Protein AF-A0A955EZ80-F1 (afdb_monomer)

Secondary structure (DSSP, 8-state):
-HHHHTTS------HHHHHH--SHHHHHHHHHHHHTTTTT-SS--S---SEEEE-TTS-EEEEE----HHHHHHHHHHHHHHHHHS-HHHHH-S--GGGGG---GGGG--TT------

Structure (mmCIF, N/CA/C/O backbone):
data_AF-A0A955EZ80-F1
#
_entry.id   AF-A0A955EZ80-F1
#
loop_
_atom_site.group_PDB
_atom_site.id
_atom_site.type_symbol
_atom_site.label_atom_id
_atom_site.label_alt_id
_atom_site.label_comp_id
_atom_site.label_asym_id
_atom_site.label_entity_id
_atom_site.label_seq_id
_atom_site.pdbx_PDB_ins_code
_atom_site.Cartn_x
_atom_site.Cartn_y
_atom_site.Cartn_z
_atom_site.occupancy
_atom_site.B_iso_or_equiv
_atom_site.auth_seq_id
_atom_site.auth_comp_id
_atom_site.auth_asym_id
_atom_site.auth_atom_id
_atom_site.pdbx_PDB_model_num
ATOM 1 N N . MET A 1 1 ? -0.045 -11.783 14.345 1.00 73.38 1 MET A N 1
ATOM 2 C CA . MET A 1 1 ? 0.467 -11.471 12.989 1.00 73.38 1 MET A CA 1
ATOM 3 C C . MET A 1 1 ? -0.109 -12.391 11.908 1.00 73.38 1 MET A C 1
ATOM 5 O O . MET A 1 1 ? -0.627 -11.860 10.941 1.00 73.38 1 MET A O 1
ATOM 9 N N . GLN A 1 2 ? -0.084 -13.726 12.056 1.00 80.62 2 GLN A N 1
ATOM 10 C CA . GLN A 1 2 ? -0.638 -14.647 11.039 1.00 80.62 2 GLN A CA 1
ATOM 11 C C . GLN A 1 2 ? -2.134 -14.433 10.758 1.00 80.62 2 GLN A C 1
ATOM 13 O O . GLN A 1 2 ? -2.519 -14.373 9.599 1.00 80.62 2 GLN A O 1
ATOM 18 N N . GLU A 1 3 ? -2.961 -14.253 11.793 1.00 89.50 3 GLU A N 1
ATOM 19 C CA . GLU A 1 3 ? -4.387 -13.931 11.608 1.00 89.50 3 GLU A CA 1
ATOM 20 C C . GLU A 1 3 ? -4.590 -12.580 10.913 1.00 89.50 3 GLU A C 1
ATOM 22 O O . GLU A 1 3 ? -5.348 -12.483 9.957 1.00 89.50 3 GLU A O 1
ATOM 27 N N . LEU A 1 4 ? -3.839 -11.556 11.327 1.00 90.12 4 LEU A N 1
ATOM 28 C CA . LEU A 1 4 ? -3.909 -10.221 10.734 1.00 90.12 4 LEU A CA 1
ATOM 29 C C . LEU A 1 4 ? -3.543 -10.234 9.243 1.00 90.12 4 LEU A C 1
ATOM 31 O O . LEU A 1 4 ? -4.203 -9.581 8.444 1.00 90.12 4 LEU A O 1
ATOM 35 N N . ALA A 1 5 ? -2.535 -11.021 8.860 1.00 87.88 5 ALA A N 1
ATOM 36 C CA . ALA A 1 5 ? -2.092 -11.147 7.475 1.00 87.88 5 ALA A CA 1
ATOM 37 C C . ALA A 1 5 ? -3.173 -11.712 6.536 1.00 87.88 5 ALA A C 1
ATOM 39 O O . ALA A 1 5 ? -3.146 -11.398 5.352 1.00 87.88 5 ALA A O 1
ATOM 40 N N . LYS A 1 6 ? -4.154 -12.477 7.042 1.00 93.56 6 LYS A N 1
ATOM 41 C CA . LYS A 1 6 ? -5.257 -13.027 6.227 1.00 93.56 6 LYS A CA 1
ATOM 42 C C . LYS A 1 6 ? -6.172 -11.951 5.635 1.00 93.56 6 LYS A C 1
ATOM 44 O O . LYS A 1 6 ? -6.902 -12.233 4.692 1.00 93.56 6 LYS A O 1
ATOM 49 N N . HIS A 1 7 ? -6.141 -10.735 6.180 1.00 95.00 7 HIS A N 1
ATOM 50 C CA . HIS A 1 7 ? -6.911 -9.598 5.673 1.00 95.00 7 HIS A CA 1
ATOM 51 C C . HIS A 1 7 ? -6.199 -8.827 4.555 1.00 95.00 7 HIS A C 1
ATOM 53 O O . HIS A 1 7 ? -6.770 -7.889 4.005 1.00 95.00 7 HIS A O 1
ATOM 59 N N . PHE A 1 8 ? -4.961 -9.199 4.224 1.00 94.69 8 PHE A N 1
ATOM 60 C CA . PHE A 1 8 ? -4.145 -8.505 3.239 1.00 94.69 8 PHE A CA 1
ATOM 61 C C . PHE A 1 8 ? -3.757 -9.446 2.105 1.00 94.69 8 PHE A C 1
ATOM 63 O O . PHE A 1 8 ? -3.497 -10.629 2.312 1.00 94.69 8 PHE A O 1
ATOM 70 N N . VAL A 1 9 ? -3.659 -8.887 0.902 1.00 93.12 9 VAL A N 1
ATOM 71 C CA . VAL A 1 9 ? -3.003 -9.550 -0.224 1.00 93.12 9 VAL A CA 1
ATOM 72 C C . VAL A 1 9 ? -1.541 -9.103 -0.206 1.00 93.12 9 VAL A C 1
ATOM 74 O O . VAL A 1 9 ? -1.280 -7.923 -0.458 1.00 93.12 9 VAL A O 1
ATOM 77 N N . PRO A 1 10 ? -0.579 -9.977 0.139 1.00 90.00 10 PRO A N 1
ATOM 78 C CA . PRO A 1 10 ? 0.824 -9.607 0.084 1.00 90.00 10 PRO A CA 1
ATOM 79 C C . PRO A 1 10 ? 1.237 -9.414 -1.375 1.00 90.0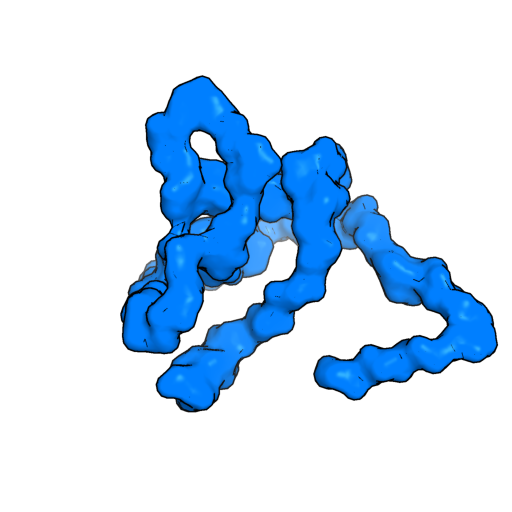0 10 PRO A C 1
ATOM 81 O O . PRO A 1 10 ? 0.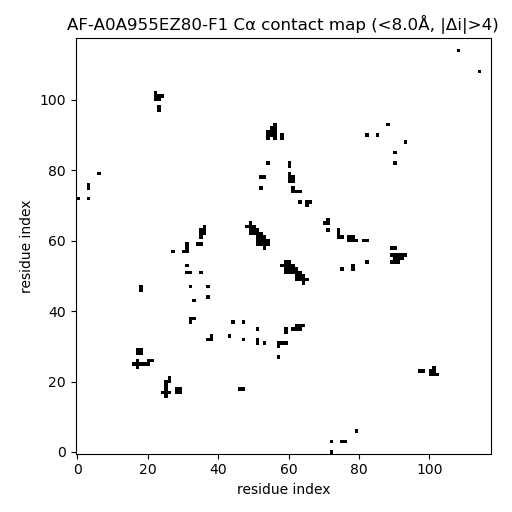990 -10.268 -2.222 1.00 90.00 10 PRO A O 1
ATOM 84 N N . VAL A 1 11 ? 1.886 -8.288 -1.656 1.00 84.94 11 VAL A N 1
ATOM 85 C CA . VAL A 1 11 ? 2.430 -7.976 -2.978 1.00 84.94 11 VAL A CA 1
ATOM 86 C C . VAL A 1 11 ? 3.907 -7.656 -2.814 1.00 84.94 11 VAL A C 1
ATOM 88 O O . VAL A 1 11 ? 4.281 -6.802 -2.008 1.00 84.94 11 VAL A O 1
ATOM 91 N N . ALA A 1 12 ? 4.740 -8.351 -3.578 1.00 80.88 12 ALA A N 1
ATOM 92 C CA . ALA A 1 12 ? 6.142 -8.020 -3.761 1.00 80.88 12 ALA A CA 1
ATOM 93 C C . ALA A 1 12 ? 6.351 -7.716 -5.244 1.00 80.88 12 ALA A C 1
ATOM 95 O O . ALA A 1 12 ? 5.917 -8.488 -6.095 1.00 80.88 12 ALA A O 1
ATOM 96 N N . ASP A 1 13 ? 6.990 -6.591 -5.541 1.00 78.00 13 ASP A N 1
ATOM 97 C CA . ASP A 1 13 ? 7.250 -6.156 -6.910 1.00 78.00 13 ASP A CA 1
ATOM 98 C C . ASP A 1 13 ? 8.644 -5.520 -6.999 1.00 78.00 13 ASP A C 1
ATOM 100 O O . ASP A 1 13 ? 9.275 -5.178 -5.991 1.00 78.00 13 ASP A O 1
ATOM 104 N N . GLU A 1 14 ? 9.137 -5.386 -8.221 1.00 78.12 14 GLU A N 1
ATOM 105 C CA . GLU A 1 14 ? 10.426 -4.810 -8.558 1.00 78.12 14 GLU A CA 1
ATOM 106 C C . GLU A 1 14 ? 10.392 -3.289 -8.316 1.00 78.12 14 GLU A C 1
ATOM 108 O O . GLU A 1 14 ? 9.753 -2.505 -9.023 1.00 78.12 14 GLU A O 1
ATOM 113 N N . VAL A 1 15 ? 11.069 -2.858 -7.252 1.00 78.00 15 VAL A N 1
ATOM 114 C CA . VAL A 1 15 ? 10.948 -1.488 -6.743 1.00 78.00 15 VAL A CA 1
ATOM 115 C C . VAL A 1 15 ? 11.707 -0.477 -7.622 1.00 78.00 15 VAL A C 1
ATOM 117 O O . VAL A 1 15 ? 11.407 0.714 -7.564 1.00 78.00 15 VAL A O 1
ATOM 120 N N . HIS A 1 16 ? 12.693 -0.874 -8.435 1.00 82.75 16 HIS A N 1
ATOM 121 C CA . HIS A 1 16 ? 13.461 0.058 -9.274 1.00 82.75 16 HIS A CA 1
ATOM 122 C C . HIS A 1 16 ? 12.586 0.709 -10.354 1.00 82.75 16 HIS A C 1
ATOM 124 O O . HIS A 1 16 ? 12.549 1.944 -10.450 1.00 82.75 16 HIS A O 1
ATOM 130 N N . ARG A 1 17 ? 11.827 -0.089 -11.118 1.00 87.06 17 ARG A N 1
ATOM 131 C CA . ARG A 1 17 ? 10.893 0.419 -12.131 1.00 87.06 17 ARG A CA 1
ATOM 132 C C . ARG A 1 17 ? 9.780 1.219 -11.475 1.00 87.06 17 ARG A C 1
ATOM 134 O O . ARG A 1 17 ? 9.505 2.333 -11.913 1.00 87.06 1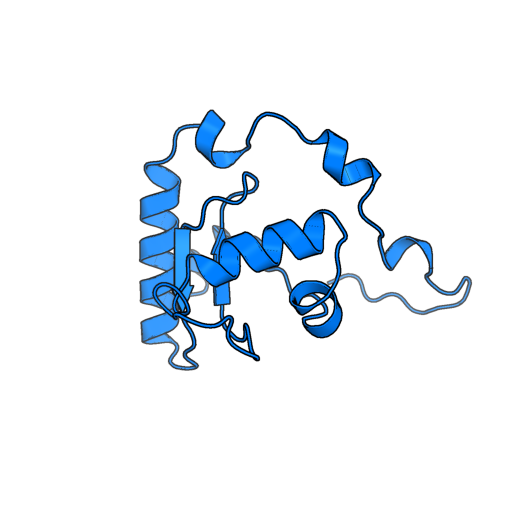7 ARG A O 1
ATOM 141 N N . LEU A 1 18 ? 9.167 0.718 -10.402 1.00 88.25 18 LEU A N 1
ATOM 142 C CA . LEU A 1 18 ? 8.062 1.425 -9.744 1.00 88.25 18 LEU A CA 1
ATOM 143 C C . LEU A 1 18 ? 8.476 2.812 -9.220 1.00 88.25 18 LEU A C 1
ATOM 145 O O . LEU A 1 18 ? 7.705 3.766 -9.313 1.00 88.25 18 LEU A O 1
ATOM 149 N N . GLN A 1 19 ? 9.718 2.970 -8.753 1.00 86.75 19 GLN A N 1
ATOM 150 C CA . GLN A 1 19 ? 10.233 4.248 -8.244 1.00 86.75 19 GLN A CA 1
ATOM 151 C C . GLN A 1 19 ? 10.524 5.310 -9.313 1.00 86.75 19 GLN A C 1
ATOM 153 O O . GLN A 1 19 ? 10.611 6.487 -8.953 1.00 86.75 19 GLN A O 1
ATOM 158 N N . THR A 1 20 ? 10.728 4.923 -10.577 1.00 85.88 20 THR A N 1
ATOM 159 C CA . THR A 1 20 ? 11.264 5.824 -11.624 1.00 85.88 20 THR A CA 1
ATOM 160 C C . THR A 1 20 ? 10.479 5.823 -12.937 1.00 85.88 20 THR A C 1
ATOM 162 O O . THR A 1 20 ? 10.561 6.784 -13.704 1.00 85.88 20 THR A O 1
ATOM 165 N N . GLY A 1 21 ? 9.711 4.769 -13.205 1.00 88.19 21 GLY A N 1
ATOM 166 C CA . GLY A 1 21 ? 8.924 4.601 -14.418 1.00 88.19 21 GLY A CA 1
ATOM 167 C C . GLY A 1 21 ? 7.738 5.561 -14.506 1.00 88.19 21 GLY A C 1
ATOM 168 O O . GLY A 1 21 ? 7.367 6.237 -13.542 1.00 88.19 21 GLY A O 1
ATOM 169 N N . LYS A 1 22 ? 7.143 5.625 -15.701 1.00 88.94 22 LYS A N 1
ATOM 170 C CA . LYS A 1 22 ? 6.031 6.535 -16.033 1.00 88.94 22 LYS A CA 1
ATOM 171 C C . LYS A 1 22 ? 4.719 5.818 -16.338 1.00 88.94 22 LYS A C 1
ATOM 173 O O . LYS A 1 22 ? 3.729 6.510 -16.599 1.00 88.94 22 LYS A O 1
ATOM 178 N N . ASP A 1 23 ? 4.729 4.490 -16.304 1.00 87.81 23 ASP A N 1
ATOM 179 C CA . ASP A 1 23 ? 3.564 3.636 -16.516 1.00 87.81 23 ASP A CA 1
ATOM 180 C C . ASP A 1 23 ? 2.525 3.858 -15.407 1.00 87.81 23 ASP A C 1
ATOM 182 O O . ASP A 1 23 ? 2.826 4.430 -14.352 1.00 87.81 23 ASP A O 1
ATOM 186 N N . ALA A 1 24 ? 1.279 3.450 -15.652 1.00 87.19 24 ALA A N 1
ATOM 187 C CA . ALA A 1 24 ? 0.168 3.723 -14.740 1.00 87.19 24 ALA A CA 1
ATOM 188 C C . ALA A 1 24 ? 0.410 3.171 -13.322 1.00 87.19 24 ALA A C 1
ATOM 190 O O . ALA A 1 24 ? 0.137 3.851 -12.332 1.00 87.19 24 ALA A O 1
ATOM 191 N N . ASP A 1 25 ? 0.993 1.979 -13.219 1.00 86.94 25 ASP A N 1
ATOM 192 C CA . ASP A 1 25 ? 1.334 1.330 -11.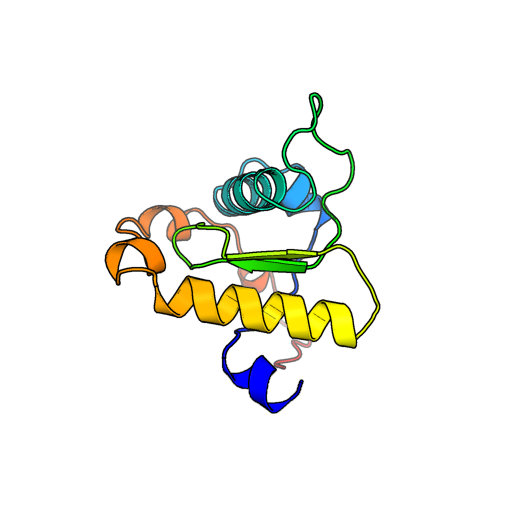955 1.00 86.94 25 ASP A CA 1
ATOM 193 C C . ASP A 1 25 ? 2.519 1.993 -11.234 1.00 86.94 25 ASP A C 1
ATOM 195 O O . ASP A 1 25 ? 2.463 2.188 -10.018 1.00 86.94 25 ASP A O 1
ATOM 199 N N . CYS A 1 26 ? 3.541 2.452 -11.965 1.00 89.00 26 CYS A N 1
ATOM 200 C CA . CYS A 1 26 ? 4.612 3.282 -11.407 1.00 89.00 26 CYS A CA 1
ATOM 201 C C . CYS A 1 26 ? 4.051 4.565 -10.780 1.00 89.00 26 CYS A C 1
ATOM 203 O O . CYS A 1 26 ? 4.402 4.911 -9.652 1.00 89.00 26 CYS A O 1
ATOM 205 N N . ARG A 1 27 ? 3.151 5.265 -11.487 1.00 88.62 27 ARG A N 1
ATOM 206 C CA . ARG A 1 27 ? 2.529 6.503 -10.983 1.00 88.62 27 ARG A CA 1
ATOM 207 C C . ARG A 1 27 ? 1.676 6.246 -9.746 1.00 88.62 27 ARG A C 1
ATOM 209 O O . ARG A 1 27 ? 1.729 7.033 -8.803 1.00 88.62 27 ARG A O 1
ATOM 216 N N . LEU A 1 28 ? 0.920 5.148 -9.736 1.00 88.00 28 LEU A N 1
ATOM 217 C CA . LEU A 1 28 ? 0.133 4.728 -8.581 1.00 88.00 28 LEU A CA 1
ATOM 218 C C . LEU A 1 28 ? 1.030 4.468 -7.363 1.00 88.00 28 LEU A C 1
ATOM 220 O O . LEU A 1 28 ? 0.797 5.037 -6.297 1.00 88.00 28 LEU A O 1
ATOM 224 N N . PHE A 1 29 ? 2.090 3.673 -7.530 1.00 89.31 29 PHE A N 1
ATOM 225 C CA . PHE A 1 29 ? 3.052 3.398 -6.462 1.00 89.31 29 PHE A CA 1
ATOM 226 C C . PHE A 1 29 ? 3.713 4.680 -5.938 1.00 89.31 29 PHE A C 1
ATOM 228 O O . PHE A 1 29 ? 3.762 4.903 -4.727 1.00 89.31 29 PHE A O 1
ATOM 235 N N . GLN A 1 30 ? 4.181 5.558 -6.831 1.00 88.56 30 GLN A N 1
ATOM 236 C CA . GLN A 1 30 ? 4.805 6.829 -6.453 1.00 88.56 30 GLN A CA 1
ATOM 237 C C . GLN A 1 30 ? 3.832 7.697 -5.646 1.00 88.56 30 GLN A C 1
ATOM 239 O O . GLN A 1 30 ? 4.182 8.126 -4.546 1.00 88.56 30 GLN A O 1
ATOM 244 N N . LYS A 1 31 ? 2.583 7.839 -6.109 1.00 88.06 31 LYS A N 1
ATOM 245 C CA . LYS A 1 31 ? 1.512 8.542 -5.389 1.00 88.06 31 LYS A CA 1
ATOM 246 C C . LYS A 1 31 ? 1.284 7.972 -3.984 1.00 88.06 31 LYS A C 1
ATOM 248 O O . LYS A 1 31 ? 1.145 8.745 -3.037 1.00 88.06 31 LYS A O 1
ATOM 253 N N . ILE A 1 32 ? 1.220 6.647 -3.829 1.00 91.06 32 ILE A N 1
ATOM 254 C CA . ILE A 1 32 ? 1.038 5.991 -2.519 1.00 91.06 32 ILE A CA 1
ATOM 255 C C . ILE A 1 32 ? 2.242 6.275 -1.613 1.00 91.06 32 ILE A C 1
ATOM 257 O O . ILE A 1 32 ? 2.083 6.664 -0.456 1.00 91.06 32 ILE A O 1
ATOM 261 N N . SER A 1 33 ? 3.455 6.121 -2.144 1.00 88.94 33 SER A N 1
ATOM 262 C CA . SER A 1 33 ? 4.690 6.295 -1.376 1.00 88.94 33 SER A CA 1
ATOM 263 C C . SER A 1 33 ? 4.877 7.724 -0.854 1.00 88.94 33 SER A C 1
ATOM 265 O O . SER A 1 33 ? 5.347 7.914 0.268 1.00 88.94 33 SER A O 1
ATOM 267 N N . GLU A 1 34 ? 4.455 8.721 -1.635 1.00 87.62 34 GLU A N 1
ATOM 268 C CA . GLU A 1 34 ? 4.558 10.147 -1.313 1.00 87.62 34 GLU A CA 1
ATOM 269 C C . GLU A 1 34 ? 3.532 10.595 -0.265 1.00 87.62 34 GLU A C 1
ATOM 271 O O . GLU A 1 34 ? 3.762 11.582 0.429 1.00 87.62 34 GLU A O 1
ATOM 276 N N . GLN A 1 35 ? 2.445 9.839 -0.087 1.00 87.25 35 GLN A N 1
ATOM 277 C CA . GLN A 1 35 ? 1.495 10.010 1.019 1.00 87.25 35 GLN A CA 1
ATOM 278 C C . GLN A 1 35 ? 1.950 9.312 2.310 1.00 87.25 35 GLN A C 1
ATOM 280 O O . GLN A 1 35 ? 1.394 9.564 3.376 1.00 87.25 35 GLN A O 1
ATOM 285 N N . GLY A 1 36 ? 2.917 8.395 2.215 1.00 86.62 36 GLY A N 1
ATOM 286 C CA . GLY A 1 36 ? 3.317 7.521 3.314 1.00 86.62 36 GLY A CA 1
ATOM 287 C C . GLY A 1 36 ? 4.246 8.167 4.331 1.00 86.62 36 GLY A C 1
ATOM 288 O O . GLY A 1 36 ? 4.296 9.376 4.508 1.00 86.62 36 GLY A O 1
ATOM 289 N N . HIS A 1 37 ? 5.070 7.348 4.975 1.00 88.50 37 HIS A N 1
ATOM 290 C CA . HIS A 1 37 ? 6.121 7.786 5.903 1.00 88.50 37 HIS A CA 1
ATOM 291 C C . HIS A 1 37 ? 7.214 8.664 5.251 1.00 88.50 37 HIS A C 1
ATOM 293 O O . HIS A 1 37 ? 8.136 9.116 5.928 1.00 88.50 37 HIS A O 1
ATOM 299 N N . TYR A 1 38 ? 7.120 8.912 3.940 1.00 82.50 38 TYR A N 1
ATOM 300 C CA . TYR A 1 38 ? 7.919 9.892 3.205 1.00 82.50 38 TYR A CA 1
ATOM 301 C C . TYR A 1 38 ? 7.194 11.228 2.960 1.00 82.50 38 TYR A C 1
ATOM 303 O O . TYR A 1 38 ? 7.808 12.138 2.397 1.00 82.50 38 TYR A O 1
ATOM 311 N N . ALA A 1 39 ? 5.934 11.367 3.382 1.00 81.31 39 ALA A N 1
ATOM 312 C CA . ALA A 1 39 ? 5.150 12.587 3.235 1.00 81.31 39 ALA A CA 1
ATOM 313 C C . ALA A 1 39 ? 5.808 13.789 3.930 1.00 81.31 39 ALA A C 1
ATOM 315 O O . ALA A 1 39 ? 6.559 13.652 4.897 1.00 81.31 39 ALA A O 1
ATOM 316 N N . GLY A 1 40 ? 5.528 14.990 3.417 1.00 70.81 40 GLY A N 1
ATOM 317 C CA . GLY A 1 40 ? 6.038 16.249 3.975 1.00 70.81 40 GLY A CA 1
ATOM 318 C C . GLY A 1 40 ? 7.487 16.589 3.601 1.00 70.81 40 GLY A C 1
ATOM 319 O O . GLY A 1 40 ? 8.009 17.609 4.048 1.00 70.81 40 GLY A O 1
ATOM 320 N N . ARG A 1 41 ? 8.152 15.781 2.766 1.00 71.56 41 ARG A N 1
ATOM 321 C CA . ARG A 1 41 ? 9.491 16.101 2.250 1.00 71.56 41 ARG A CA 1
ATOM 322 C C . ARG A 1 41 ? 9.406 17.099 1.094 1.00 71.56 41 ARG A C 1
ATOM 324 O O . ARG A 1 41 ? 8.649 16.909 0.151 1.00 71.56 41 ARG A O 1
ATOM 331 N N . THR A 1 42 ? 10.242 18.136 1.132 1.00 65.75 42 THR A N 1
ATOM 332 C CA . THR A 1 42 ? 10.336 19.175 0.083 1.00 65.75 42 THR A CA 1
ATOM 333 C C . THR A 1 42 ? 10.996 18.689 -1.208 1.00 65.75 42 THR A C 1
ATOM 335 O O . THR A 1 42 ? 10.917 19.362 -2.234 1.00 65.75 42 THR A O 1
ATOM 338 N N . ARG A 1 43 ? 11.659 17.528 -1.174 1.00 62.75 43 ARG A N 1
ATOM 339 C CA . ARG A 1 43 ? 12.217 16.842 -2.343 1.00 62.75 43 ARG A CA 1
ATOM 340 C C . ARG A 1 43 ? 11.832 15.362 -2.291 1.00 62.75 43 ARG A C 1
ATOM 342 O O . ARG A 1 43 ? 11.894 14.786 -1.199 1.00 62.75 43 ARG A O 1
ATOM 349 N N . PRO A 1 44 ? 11.482 14.734 -3.429 1.00 63.53 44 PRO A N 1
ATOM 350 C CA . PRO A 1 44 ? 11.222 13.301 -3.480 1.00 63.53 44 PRO A CA 1
ATOM 351 C C . PRO A 1 44 ? 12.418 12.526 -2.923 1.00 63.53 44 PRO A C 1
ATOM 353 O O . PRO A 1 44 ? 13.569 12.811 -3.261 1.00 63.53 44 PRO A O 1
ATOM 356 N N . SER A 1 45 ? 12.151 11.564 -2.042 1.00 63.69 45 SER A N 1
ATOM 357 C CA . SER A 1 45 ? 13.187 10.669 -1.527 1.00 63.69 45 SER A CA 1
ATOM 358 C C . SER A 1 45 ? 13.772 9.849 -2.680 1.00 63.69 45 SER A C 1
ATOM 360 O O . SER A 1 45 ? 13.024 9.331 -3.507 1.00 63.69 45 SER A O 1
ATOM 362 N N . SER A 1 46 ? 15.098 9.683 -2.715 1.00 68.12 46 SER A N 1
ATOM 363 C CA . SER A 1 46 ? 15.765 8.771 -3.660 1.00 68.12 46 SER A CA 1
ATOM 364 C C . SER A 1 46 ? 15.446 7.2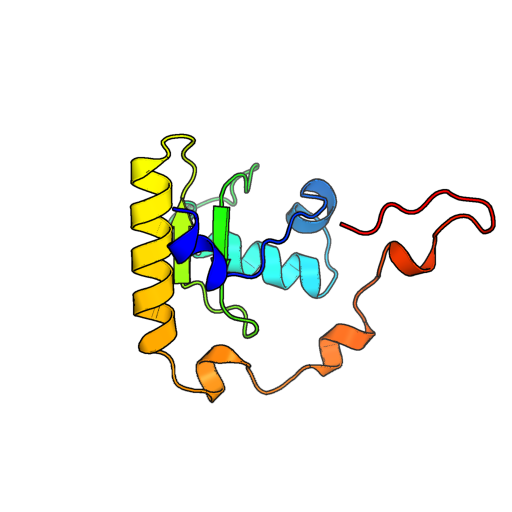95 -3.390 1.00 68.12 46 SER A C 1
ATOM 366 O O . SER A 1 46 ? 15.774 6.437 -4.201 1.00 68.12 46 SER A O 1
ATOM 368 N N . THR A 1 47 ? 14.810 7.007 -2.252 1.00 75.69 47 THR A N 1
ATOM 369 C CA . THR A 1 47 ? 14.346 5.682 -1.844 1.00 75.69 47 THR A CA 1
ATOM 370 C C . THR A 1 47 ? 12.891 5.742 -1.392 1.00 75.69 47 THR A C 1
ATOM 372 O O . THR A 1 47 ? 12.513 6.613 -0.605 1.00 75.69 47 THR A O 1
ATOM 375 N N . ARG A 1 48 ? 12.080 4.804 -1.876 1.00 85.00 48 ARG A N 1
ATOM 376 C CA . ARG A 1 48 ? 10.700 4.548 -1.434 1.00 85.00 48 ARG A CA 1
ATOM 377 C C . ARG A 1 48 ? 10.601 3.180 -0.751 1.00 85.00 48 ARG A C 1
ATOM 379 O O . ARG A 1 48 ? 9.626 2.456 -0.920 1.00 85.00 48 ARG A O 1
ATOM 386 N N . GLN A 1 49 ? 11.658 2.792 -0.035 1.00 84.88 49 GLN A N 1
ATOM 387 C CA . GLN A 1 49 ? 11.701 1.536 0.709 1.00 84.88 49 GLN A CA 1
ATOM 388 C C . GLN A 1 49 ? 10.763 1.579 1.913 1.00 84.88 49 GLN A C 1
ATOM 390 O O . GLN A 1 49 ? 10.807 2.505 2.720 1.00 84.88 49 GLN A O 1
ATOM 395 N N . GLY A 1 50 ? 9.973 0.527 2.073 1.00 89.38 50 GLY A N 1
ATOM 396 C CA . GLY A 1 50 ? 9.075 0.366 3.202 1.00 89.38 50 GLY A CA 1
ATOM 397 C C . GLY A 1 50 ? 7.918 -0.550 2.847 1.00 89.38 50 GLY A C 1
ATOM 398 O O . GLY A 1 50 ? 7.852 -1.112 1.754 1.00 89.38 50 GLY A O 1
ATOM 399 N N . THR A 1 51 ? 6.996 -0.680 3.787 1.00 92.69 51 THR A N 1
ATOM 400 C CA . THR A 1 51 ? 5.749 -1.414 3.605 1.00 92.69 51 THR A CA 1
ATOM 401 C C . THR A 1 51 ? 4.604 -0.418 3.542 1.00 92.69 51 THR A C 1
ATOM 403 O O . THR A 1 51 ? 4.508 0.488 4.376 1.00 92.69 51 THR A O 1
ATOM 406 N N . TYR A 1 52 ? 3.735 -0.598 2.552 1.00 94.06 52 TYR A N 1
ATOM 407 C CA . TYR A 1 52 ? 2.560 0.231 2.315 1.00 94.06 52 TYR A CA 1
ATOM 408 C C . TYR A 1 52 ? 1.336 -0.674 2.264 1.00 94.06 52 TYR A C 1
ATOM 410 O O . TYR A 1 52 ? 1.313 -1.638 1.503 1.00 94.06 52 TYR A O 1
ATOM 418 N N . ALA A 1 53 ? 0.326 -0.353 3.063 1.00 96.19 53 ALA A N 1
ATOM 419 C CA . ALA A 1 53 ? -1.009 -0.902 2.911 1.00 96.19 53 ALA A CA 1
ATOM 420 C C . ALA A 1 53 ? -1.860 0.146 2.189 1.00 96.19 53 ALA A C 1
ATOM 422 O O . ALA A 1 53 ? -1.949 1.293 2.637 1.00 96.19 53 ALA A O 1
ATOM 423 N N . ALA A 1 54 ? -2.458 -0.234 1.066 1.00 95.38 54 ALA A N 1
ATOM 424 C CA . ALA A 1 54 ? -3.250 0.659 0.232 1.00 95.38 54 ALA A CA 1
ATOM 425 C C . ALA A 1 54 ? -4.491 -0.061 -0.302 1.00 95.38 54 ALA A C 1
ATOM 427 O O . ALA A 1 54 ? -4.484 -1.279 -0.478 1.00 95.38 54 ALA A O 1
ATOM 428 N N . ALA A 1 55 ? -5.545 0.707 -0.557 1.00 93.88 55 ALA A N 1
ATOM 429 C CA . ALA A 1 55 ? -6.728 0.229 -1.256 1.00 93.88 55 ALA A CA 1
ATOM 430 C C . ALA A 1 55 ? -6.481 0.167 -2.780 1.00 93.88 55 ALA A C 1
ATOM 432 O O . ALA A 1 55 ? -5.640 0.923 -3.280 1.00 93.88 55 ALA A O 1
ATOM 433 N N . PRO A 1 56 ? -7.221 -0.670 -3.536 1.00 89.19 56 PRO A N 1
ATOM 434 C CA . PRO A 1 56 ? -7.142 -0.716 -5.002 1.00 89.19 56 PRO A CA 1
ATOM 435 C C . PRO A 1 56 ? -7.291 0.645 -5.698 1.00 89.19 56 PRO A C 1
ATOM 437 O O . PRO A 1 56 ? -6.612 0.905 -6.687 1.00 89.19 56 PRO A O 1
ATOM 440 N N . SER A 1 57 ? -8.092 1.549 -5.132 1.00 89.56 57 SER A N 1
ATOM 441 C CA . SER A 1 57 ? -8.248 2.940 -5.585 1.00 89.56 57 SER A CA 1
ATOM 442 C C . SER A 1 57 ? -6.972 3.801 -5.493 1.00 89.56 57 SER A C 1
ATOM 444 O O . SER A 1 57 ? -6.930 4.936 -5.977 1.00 89.56 57 SER A O 1
ATOM 446 N N . GLY A 1 58 ? -5.926 3.309 -4.824 1.00 90.00 58 GLY A N 1
ATOM 447 C CA . GLY A 1 58 ? -4.701 4.050 -4.531 1.00 90.00 58 GLY A CA 1
ATOM 448 C C . GLY A 1 58 ? -4.763 4.917 -3.276 1.00 90.00 58 GLY A C 1
ATOM 449 O O . GLY A 1 58 ? -3.863 5.735 -3.063 1.00 90.00 58 GLY A O 1
ATOM 450 N N . VAL A 1 59 ? -5.806 4.770 -2.453 1.00 93.12 59 VAL A N 1
ATOM 451 C CA . VAL A 1 59 ? -5.863 5.378 -1.117 1.00 93.12 59 VAL A CA 1
ATOM 452 C C . VAL A 1 59 ? -4.856 4.678 -0.209 1.00 93.12 59 VAL A C 1
ATOM 454 O O . VAL A 1 59 ? -4.913 3.462 -0.018 1.00 93.12 59 VAL A O 1
ATOM 457 N N . LEU A 1 60 ? -3.936 5.446 0.376 1.00 96.06 60 LEU A N 1
ATOM 458 C CA . LEU A 1 60 ? -3.030 4.932 1.396 1.00 96.06 60 LEU A CA 1
ATOM 459 C C . LEU A 1 60 ? -3.798 4.685 2.705 1.00 96.06 60 LEU A C 1
ATOM 461 O O . LEU A 1 60 ? -4.460 5.584 3.219 1.00 96.06 60 LEU A O 1
ATOM 465 N N . LEU A 1 61 ? -3.657 3.484 3.269 1.00 97.19 61 LEU A N 1
ATOM 466 C CA . LEU A 1 61 ? -4.265 3.105 4.548 1.00 97.19 61 LEU A CA 1
ATOM 467 C C . LEU A 1 61 ? -3.287 3.309 5.706 1.00 97.19 61 LEU A C 1
ATOM 469 O O . LEU A 1 61 ? -3.623 3.927 6.712 1.00 97.19 61 LEU A O 1
ATOM 473 N N . ALA A 1 62 ? -2.062 2.804 5.554 1.00 97.06 62 ALA A N 1
ATOM 474 C CA . ALA A 1 62 ? -0.954 3.043 6.470 1.00 97.06 62 ALA A CA 1
ATOM 475 C C . ALA A 1 62 ? 0.377 2.677 5.800 1.00 97.06 62 ALA A C 1
ATOM 477 O O . ALA A 1 62 ? 0.423 1.973 4.790 1.00 97.06 62 ALA A O 1
ATOM 478 N N . SER A 1 63 ? 1.487 3.147 6.366 1.00 95.94 63 SER A N 1
ATOM 479 C CA . SER A 1 63 ? 2.816 2.737 5.916 1.00 95.94 63 SER A CA 1
ATOM 480 C C . SER A 1 63 ? 3.840 2.803 7.039 1.00 95.94 63 SER A C 1
ATOM 482 O O . SER A 1 63 ? 3.659 3.534 8.014 1.00 95.94 63 SER A O 1
ATOM 484 N N . ILE A 1 64 ? 4.930 2.055 6.889 1.00 95.06 64 ILE A N 1
ATOM 485 C CA . ILE A 1 64 ? 6.056 2.060 7.823 1.00 95.06 64 ILE A CA 1
ATOM 486 C C . ILE A 1 64 ? 7.347 1.656 7.105 1.00 95.06 64 ILE A C 1
ATOM 488 O O . ILE A 1 64 ? 7.319 0.876 6.155 1.00 95.06 64 ILE A O 1
ATOM 492 N N . ASN A 1 65 ? 8.485 2.150 7.585 1.00 92.25 65 ASN A N 1
ATOM 493 C CA . ASN A 1 65 ? 9.803 1.618 7.248 1.00 92.25 65 ASN A CA 1
ATOM 494 C C . ASN A 1 65 ? 10.453 1.102 8.539 1.00 92.25 65 ASN A C 1
ATOM 496 O O . ASN A 1 65 ? 11.148 1.831 9.242 1.00 92.25 65 ASN A O 1
ATOM 500 N N . SER A 1 66 ? 10.118 -0.134 8.909 1.00 91.31 66 SER A N 1
ATOM 501 C CA . SER A 1 66 ? 10.591 -0.788 10.129 1.00 91.31 66 SER A CA 1
ATOM 502 C C . SER A 1 66 ? 10.700 -2.290 9.910 1.00 91.31 66 SER A C 1
ATOM 504 O O . SER A 1 66 ? 9.928 -2.875 9.153 1.00 91.31 66 SER A O 1
ATOM 506 N N . ARG A 1 67 ? 11.650 -2.913 10.610 1.00 90.56 67 ARG A N 1
ATOM 507 C CA . ARG A 1 67 ? 11.817 -4.373 10.671 1.00 90.56 67 ARG A CA 1
ATOM 508 C C . ARG A 1 67 ? 11.278 -4.969 11.975 1.00 90.56 67 ARG A C 1
ATOM 510 O O . ARG A 1 67 ? 11.355 -6.179 12.155 1.00 90.56 67 ARG A O 1
ATOM 517 N N . HIS A 1 68 ? 10.788 -4.134 12.894 1.00 95.50 68 HIS A N 1
ATOM 518 C CA . HIS A 1 68 ? 10.264 -4.586 14.181 1.00 95.50 68 HIS A CA 1
ATOM 519 C C . HIS A 1 68 ? 8.872 -5.204 13.993 1.00 95.50 68 HIS A C 1
ATOM 521 O O . HIS A 1 68 ? 7.981 -4.521 13.475 1.00 95.50 68 HIS A O 1
ATOM 527 N N . PRO A 1 69 ? 8.670 -6.474 14.382 1.00 93.62 69 PRO A N 1
ATOM 528 C CA . PRO A 1 69 ? 7.426 -7.187 14.114 1.00 93.62 69 PRO A CA 1
ATOM 529 C C . PRO A 1 69 ? 6.220 -6.567 14.829 1.00 93.62 69 PRO A C 1
ATOM 531 O O . PRO A 1 69 ? 5.129 -6.550 14.264 1.00 93.62 69 PRO A O 1
ATOM 534 N N . GLU A 1 70 ? 6.412 -6.009 16.023 1.00 95.94 70 GLU A N 1
ATOM 535 C CA . GLU A 1 70 ? 5.364 -5.338 16.798 1.00 95.94 70 GLU A CA 1
ATOM 536 C C . GLU A 1 70 ? 4.887 -4.073 16.078 1.00 95.94 70 GLU A C 1
ATOM 538 O O . GLU A 1 70 ? 3.701 -3.918 15.801 1.00 95.94 70 GLU A O 1
ATOM 543 N N . ALA A 1 71 ? 5.825 -3.224 15.650 1.00 95.81 71 ALA A N 1
ATOM 544 C CA . ALA A 1 71 ? 5.512 -2.005 14.906 1.00 95.81 71 ALA A CA 1
ATOM 545 C C . ALA A 1 71 ? 4.841 -2.297 13.550 1.00 95.81 71 ALA A C 1
ATOM 547 O O . ALA A 1 71 ? 4.014 -1.514 13.076 1.00 95.81 71 ALA A O 1
ATOM 548 N N . MET A 1 72 ? 5.191 -3.422 12.915 1.00 95.19 72 MET A N 1
ATOM 549 C CA . MET A 1 72 ? 4.529 -3.883 11.694 1.00 95.19 72 MET A CA 1
ATOM 550 C C . MET A 1 72 ? 3.092 -4.334 11.970 1.00 95.19 72 MET A C 1
ATOM 552 O O . MET A 1 72 ? 2.188 -3.957 11.228 1.00 95.19 72 MET A O 1
ATOM 556 N N . ALA A 1 73 ? 2.864 -5.100 13.042 1.00 96.19 73 ALA A N 1
ATOM 557 C CA . ALA A 1 73 ? 1.524 -5.522 13.440 1.00 96.19 73 ALA A CA 1
ATOM 558 C C . ALA A 1 73 ? 0.624 -4.313 13.740 1.00 96.19 73 ALA A C 1
ATOM 560 O O . ALA A 1 73 ? -0.461 -4.217 13.175 1.00 96.19 73 ALA A O 1
ATOM 561 N N . GLU A 1 74 ? 1.115 -3.338 14.508 1.00 97.31 74 GLU A N 1
ATOM 562 C CA . GLU A 1 74 ? 0.388 -2.092 14.781 1.00 97.31 74 GLU A CA 1
ATOM 563 C C . GLU A 1 74 ? 0.069 -1.306 13.499 1.00 97.31 74 GLU A C 1
ATOM 565 O O . GLU A 1 74 ? -1.004 -0.716 13.368 1.00 97.31 74 GLU A O 1
ATOM 570 N N . MET A 1 75 ? 0.992 -1.272 12.530 1.00 97.06 75 MET A N 1
ATOM 571 C CA . MET A 1 75 ? 0.745 -0.618 11.242 1.00 97.06 75 MET A CA 1
ATOM 572 C C . MET A 1 75 ? -0.382 -1.308 10.470 1.00 97.06 75 MET A C 1
ATOM 574 O O . MET A 1 75 ? -1.277 -0.627 9.968 1.00 97.06 75 MET A O 1
ATOM 578 N N . LEU A 1 76 ? -0.360 -2.640 10.412 1.00 97.12 76 LEU A N 1
ATOM 579 C CA . LEU A 1 76 ? -1.386 -3.436 9.743 1.00 97.12 76 LEU A CA 1
ATOM 580 C C . LEU A 1 76 ? -2.751 -3.313 10.439 1.00 97.12 76 LEU A C 1
ATOM 582 O O . LEU A 1 76 ? -3.768 -3.211 9.760 1.00 97.12 76 LEU A O 1
ATOM 586 N N . GLU A 1 77 ? -2.797 -3.239 11.770 1.00 97.94 77 GLU A N 1
ATOM 587 C CA . GLU A 1 77 ? -4.039 -2.982 12.514 1.00 97.94 77 GLU A CA 1
ATOM 588 C C . GLU A 1 77 ? -4.629 -1.610 12.167 1.00 97.94 77 GLU A C 1
ATOM 590 O O . GLU A 1 77 ? -5.814 -1.505 11.847 1.00 97.94 77 GLU A O 1
ATOM 595 N N . ARG A 1 78 ? -3.798 -0.557 12.136 1.00 98.00 78 ARG A N 1
ATOM 596 C CA . ARG A 1 78 ? -4.236 0.777 11.687 1.00 98.00 78 ARG A CA 1
ATOM 597 C C . ARG A 1 78 ? -4.748 0.756 10.248 1.00 98.00 78 ARG A C 1
ATOM 599 O O . ARG A 1 78 ? -5.770 1.375 9.964 1.00 98.00 78 ARG A O 1
ATOM 606 N N . ALA A 1 79 ? -4.068 0.036 9.355 1.00 97.88 79 ALA A N 1
ATOM 607 C CA . ALA A 1 79 ? -4.497 -0.100 7.968 1.00 97.88 79 ALA A CA 1
ATOM 608 C C . ALA A 1 79 ? -5.868 -0.780 7.850 1.00 97.88 79 ALA A C 1
ATOM 610 O O . ALA A 1 79 ? -6.718 -0.309 7.098 1.00 97.88 79 ALA A O 1
ATOM 611 N N . LEU A 1 80 ? -6.092 -1.859 8.607 1.00 98.06 80 LEU A N 1
ATOM 612 C CA . LEU A 1 80 ? -7.355 -2.596 8.604 1.00 98.06 80 LEU A CA 1
ATOM 613 C C . LEU A 1 80 ? -8.504 -1.755 9.173 1.00 98.06 80 LEU A C 1
ATOM 615 O O . LEU A 1 80 ? -9.594 -1.735 8.603 1.00 98.06 80 LEU A O 1
ATOM 619 N N . ASN A 1 81 ? -8.254 -1.011 10.251 1.00 98.12 81 ASN A N 1
ATOM 620 C CA . ASN A 1 81 ? -9.239 -0.078 10.796 1.00 98.12 81 ASN A CA 1
ATOM 621 C C . ASN A 1 81 ? -9.608 0.989 9.762 1.00 98.12 81 ASN A C 1
ATOM 623 O O . ASN A 1 81 ? -10.789 1.180 9.478 1.00 98.12 81 ASN A O 1
ATOM 627 N N . ARG A 1 82 ? -8.607 1.598 9.111 1.00 97.88 82 ARG A N 1
ATOM 628 C CA . ARG A 1 82 ? -8.848 2.589 8.058 1.00 97.88 82 ARG A CA 1
ATOM 629 C C . ARG A 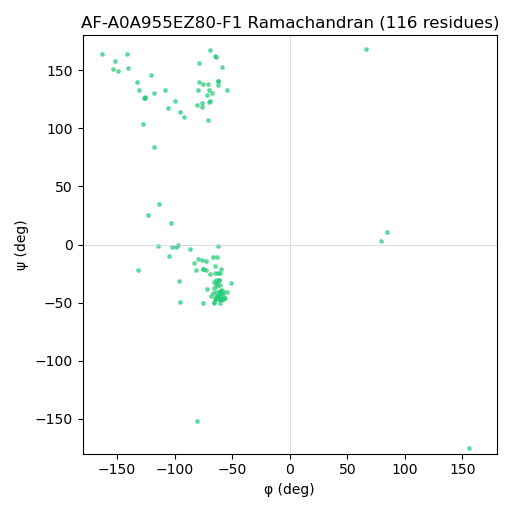1 82 ? -9.621 2.001 6.878 1.00 97.88 82 ARG A C 1
ATOM 631 O O . ARG A 1 82 ? -10.519 2.656 6.366 1.00 97.88 82 ARG A O 1
ATOM 638 N N . TRP A 1 83 ? -9.309 0.774 6.460 1.00 97.88 83 TRP A N 1
ATOM 639 C CA . TRP A 1 83 ? -10.050 0.069 5.410 1.00 97.88 83 TRP A CA 1
ATOM 640 C C . TRP A 1 83 ? -11.535 -0.070 5.756 1.00 97.88 83 TRP A C 1
ATOM 642 O O . TRP A 1 83 ? -12.393 0.216 4.919 1.00 97.88 83 TRP A O 1
ATOM 652 N N . ASN A 1 84 ? -11.841 -0.464 6.994 1.00 97.62 84 ASN A N 1
ATOM 653 C CA . ASN A 1 84 ? -13.213 -0.662 7.459 1.00 97.62 84 ASN A CA 1
ATOM 654 C C . ASN A 1 84 ? -14.036 0.635 7.488 1.00 97.62 84 ASN A C 1
ATOM 656 O O . ASN A 1 84 ? -15.252 0.569 7.342 1.00 97.62 84 ASN A O 1
ATOM 660 N N . GLU A 1 85 ? -13.385 1.793 7.601 1.00 97.69 85 GLU A N 1
ATOM 661 C CA . GLU A 1 85 ? -14.021 3.115 7.531 1.00 97.69 85 GLU A CA 1
ATOM 662 C C . GLU A 1 85 ? -14.281 3.605 6.099 1.00 97.69 85 GLU A C 1
ATOM 664 O O . GLU A 1 85 ? -15.115 4.487 5.907 1.00 97.69 85 GLU A O 1
ATOM 669 N N . LEU A 1 86 ? -13.560 3.082 5.100 1.00 96.94 86 LEU A N 1
ATOM 670 C CA . LEU A 1 86 ? -13.755 3.481 3.705 1.00 96.94 86 LEU A CA 1
ATOM 671 C C . LEU A 1 86 ? -15.084 2.955 3.166 1.00 96.94 86 LEU A C 1
ATOM 673 O O . LEU A 1 86 ? -15.424 1.781 3.352 1.00 96.94 86 LEU A O 1
ATOM 677 N N . SER A 1 87 ? -15.778 3.804 2.412 1.00 96.00 87 SER A N 1
ATOM 678 C CA . SER A 1 87 ? -16.879 3.387 1.548 1.00 96.00 87 SER A CA 1
ATOM 679 C C . SER A 1 87 ? -16.391 2.475 0.416 1.00 96.00 87 SER A C 1
ATOM 681 O O . SER A 1 87 ? -15.206 2.428 0.084 1.00 96.00 87 SER A O 1
ATOM 683 N N . GLU A 1 88 ? -17.314 1.750 -0.214 1.00 93.38 88 GLU A N 1
ATOM 684 C CA . GLU A 1 88 ? -16.995 0.871 -1.345 1.00 93.38 88 GLU A CA 1
ATOM 685 C C . GLU A 1 88 ? -16.335 1.633 -2.507 1.00 93.38 88 GLU A C 1
ATOM 687 O O . GLU A 1 88 ? -15.307 1.196 -3.027 1.00 93.38 88 GLU A O 1
ATOM 692 N N . ALA A 1 89 ? -16.846 2.825 -2.829 1.00 91.44 89 ALA A N 1
ATOM 693 C CA . ALA A 1 89 ? -16.274 3.696 -3.855 1.00 91.44 89 ALA A CA 1
ATOM 694 C C . ALA A 1 89 ? -14.827 4.110 -3.526 1.00 91.44 89 ALA A C 1
ATOM 696 O O . ALA A 1 89 ? -13.946 4.056 -4.382 1.00 91.44 89 ALA A O 1
ATOM 697 N N . GLU A 1 90 ? -14.539 4.451 -2.265 1.00 92.69 90 GLU A N 1
ATOM 698 C CA . GLU A 1 90 ? -13.177 4.795 -1.837 1.00 92.69 90 GLU A CA 1
ATOM 699 C C . GLU A 1 90 ? -12.229 3.592 -1.828 1.00 92.69 90 GLU A C 1
ATOM 701 O O . GLU A 1 90 ? -11.018 3.776 -1.949 1.00 92.69 90 GLU A O 1
ATOM 706 N N . ARG A 1 91 ? -12.741 2.365 -1.680 1.00 93.44 91 ARG A N 1
ATOM 707 C CA . ARG A 1 91 ? -11.917 1.149 -1.710 1.00 93.44 91 ARG A CA 1
ATOM 708 C C . ARG A 1 91 ? -11.496 0.796 -3.1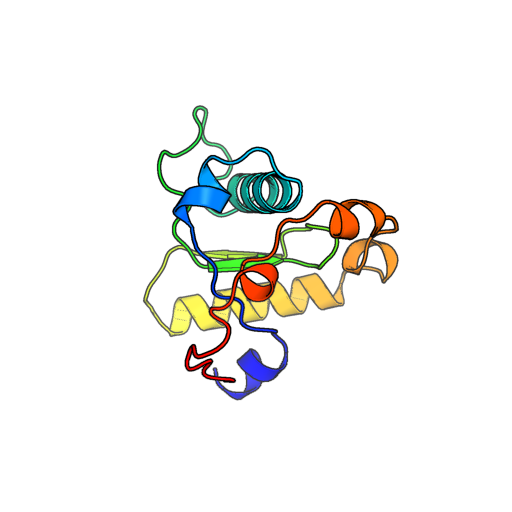29 1.00 93.44 91 ARG A C 1
ATOM 710 O O . ARG A 1 91 ? -10.314 0.553 -3.367 1.00 93.44 91 ARG A O 1
ATOM 717 N N . TYR A 1 92 ? -12.442 0.757 -4.059 1.00 89.56 92 TYR A N 1
ATOM 718 C CA . TYR A 1 92 ? -12.202 0.180 -5.382 1.00 89.56 92 TYR A CA 1
ATOM 719 C C . TYR A 1 92 ? -11.843 1.219 -6.445 1.00 89.56 92 TYR A C 1
ATOM 721 O O . TYR A 1 92 ? -11.019 0.926 -7.310 1.00 89.56 92 TYR A O 1
ATOM 729 N N . GLY A 1 93 ? -12.369 2.442 -6.335 1.00 83.12 93 GLY A N 1
ATOM 730 C CA . GLY A 1 93 ? -12.321 3.416 -7.423 1.00 83.12 93 GLY A CA 1
ATOM 731 C C . GLY A 1 93 ? -13.164 2.980 -8.628 1.00 83.12 93 GLY A C 1
ATOM 732 O O . GLY A 1 93 ? -13.608 1.837 -8.717 1.00 83.12 93 GLY A O 1
ATOM 733 N N . ASP A 1 94 ? -13.376 3.904 -9.566 1.00 74.62 94 ASP A N 1
ATOM 734 C CA . ASP A 1 94 ? -14.366 3.717 -10.640 1.00 74.62 94 ASP A CA 1
ATOM 735 C C . ASP A 1 94 ? -13.745 3.396 -12.011 1.00 74.62 94 ASP A C 1
ATOM 737 O O . ASP A 1 94 ? -14.461 3.048 -12.949 1.00 74.62 94 ASP A O 1
ATOM 741 N N . ASP A 1 95 ? -12.419 3.512 -12.155 1.00 73.25 95 ASP A N 1
ATOM 742 C CA . ASP A 1 95 ? -11.733 3.402 -13.446 1.00 73.25 95 ASP A CA 1
ATOM 743 C C . ASP A 1 95 ? -10.593 2.374 -13.418 1.00 73.25 95 ASP A C 1
ATOM 745 O O . ASP A 1 95 ? -9.496 2.622 -12.913 1.00 73.25 95 ASP A O 1
ATOM 749 N N . LEU A 1 96 ? -10.864 1.210 -14.010 1.00 72.69 96 LEU A N 1
ATOM 750 C CA . LEU A 1 96 ? -9.897 0.130 -14.202 1.00 72.69 96 LEU A CA 1
ATOM 751 C C . LEU A 1 96 ? -9.265 0.135 -15.602 1.00 72.69 96 LEU A C 1
ATOM 753 O O . LEU A 1 96 ? -8.418 -0.713 -15.878 1.00 72.69 96 LEU A O 1
ATOM 757 N N . SER A 1 97 ? -9.626 1.072 -16.487 1.00 76.00 97 SER A N 1
ATOM 758 C CA . SER A 1 97 ? -9.141 1.100 -17.879 1.00 76.00 97 SER A CA 1
ATOM 759 C C . SER A 1 97 ? -7.620 1.247 -17.970 1.00 76.00 97 SER A C 1
ATOM 761 O O . SER A 1 97 ? -6.973 0.678 -18.850 1.00 76.00 97 SER A O 1
ATOM 763 N N . ALA A 1 98 ? -7.012 1.922 -16.990 1.00 73.69 98 ALA A N 1
ATOM 764 C CA . ALA A 1 98 ? -5.565 2.052 -16.888 1.00 73.69 98 ALA A CA 1
ATOM 765 C C . ALA A 1 98 ? -4.849 0.694 -16.736 1.00 73.69 98 ALA A C 1
ATOM 767 O O . ALA A 1 98 ? -3.685 0.589 -17.128 1.00 73.69 98 ALA A O 1
ATOM 768 N N . LEU A 1 99 ? -5.523 -0.351 -16.231 1.00 72.25 99 LEU A N 1
ATOM 769 C CA . LEU A 1 99 ? -4.943 -1.691 -16.074 1.00 72.25 99 LEU A CA 1
ATOM 770 C C . LEU A 1 99 ? -4.574 -2.339 -17.411 1.00 72.25 99 LEU A C 1
ATOM 772 O O . LEU A 1 99 ? -3.610 -3.100 -17.459 1.00 72.25 99 LEU A O 1
ATOM 776 N N . GLU A 1 100 ? -5.293 -2.035 -18.493 1.00 75.62 100 GLU A N 1
ATOM 777 C CA . GLU A 1 100 ? -4.998 -2.593 -19.820 1.00 75.62 100 GLU A CA 1
ATOM 778 C C . GLU A 1 100 ? -3.644 -2.104 -20.349 1.00 75.62 100 GLU A C 1
ATOM 780 O O . GLU A 1 100 ? -2.920 -2.844 -21.022 1.00 75.62 100 GLU A O 1
ATOM 785 N N . SER A 1 101 ? -3.276 -0.874 -19.975 1.00 78.31 101 SER A N 1
ATOM 786 C CA . SER A 1 101 ? -2.002 -0.249 -20.337 1.00 78.31 101 SER A CA 1
ATOM 787 C C . SER A 1 101 ? -0.824 -0.707 -19.470 1.00 78.31 101 SER A C 1
ATOM 789 O O . SER A 1 101 ? 0.326 -0.444 -19.820 1.00 78.31 101 SER A O 1
ATOM 791 N N . VAL A 1 102 ? -1.087 -1.398 -18.352 1.00 81.69 102 VAL A N 1
ATOM 792 C CA . VAL A 1 102 ? -0.035 -1.879 -17.453 1.00 81.69 102 VAL A CA 1
ATOM 793 C C . VAL A 1 102 ? 0.734 -3.011 -18.120 1.00 81.69 102 VAL A C 1
ATOM 795 O O . VAL A 1 102 ? 0.188 -4.051 -18.504 1.00 81.69 102 VAL A O 1
ATOM 798 N N . TRP A 1 103 ? 2.040 -2.805 -18.241 1.00 78.56 103 TRP A N 1
ATOM 799 C CA . TRP A 1 103 ? 2.953 -3.822 -18.721 1.00 78.56 103 TRP A CA 1
ATOM 800 C C . TRP A 1 103 ? 3.214 -4.874 -17.632 1.00 78.56 103 TRP A C 1
ATOM 802 O O . TRP A 1 103 ? 3.362 -4.555 -16.456 1.00 78.56 103 TRP A O 1
ATOM 812 N N . ARG A 1 104 ? 3.236 -6.148 -18.035 1.00 79.44 104 ARG A N 1
ATOM 813 C CA . ARG A 1 104 ? 3.266 -7.322 -17.152 1.00 79.44 104 ARG A CA 1
ATOM 814 C C . ARG A 1 104 ? 4.435 -8.219 -17.543 1.00 79.44 104 ARG A C 1
ATOM 816 O O . ARG A 1 104 ? 4.528 -8.622 -18.706 1.00 79.44 104 ARG A O 1
ATOM 823 N N . TRP A 1 105 ? 5.299 -8.551 -16.587 1.00 78.31 105 TRP A N 1
ATOM 824 C CA . TRP A 1 105 ? 6.433 -9.459 -16.802 1.00 78.31 105 TRP A CA 1
ATOM 825 C C . TRP A 1 105 ? 5.975 -10.854 -17.226 1.00 78.31 105 TRP A C 1
ATOM 827 O O . TRP A 1 105 ? 6.636 -11.508 -18.026 1.00 78.31 105 TRP A O 1
ATOM 837 N N . GLU A 1 106 ? 4.796 -11.262 -16.764 1.00 80.25 106 GLU A N 1
ATOM 838 C CA . GLU A 1 106 ? 4.142 -12.529 -17.076 1.00 80.25 106 GLU A CA 1
ATOM 839 C C . GLU A 1 106 ? 3.878 -12.708 -18.578 1.00 80.25 106 GLU A C 1
ATOM 841 O O . GLU A 1 106 ? 3.732 -13.832 -19.050 1.00 80.25 106 GLU A O 1
ATOM 846 N N . ARG A 1 107 ? 3.848 -11.611 -19.351 1.00 82.75 107 ARG A N 1
ATOM 847 C CA . ARG A 1 107 ? 3.726 -11.652 -20.818 1.00 82.75 107 ARG A CA 1
ATOM 848 C C . ARG A 1 107 ? 5.026 -12.052 -21.523 1.00 82.75 107 ARG A C 1
ATOM 850 O O . ARG A 1 107 ? 4.990 -12.317 -22.716 1.00 82.75 107 ARG A O 1
ATOM 857 N N . ASN A 1 108 ? 6.155 -12.056 -20.815 1.00 84.69 108 ASN A N 1
ATOM 858 C CA . ASN A 1 108 ? 7.488 -12.318 -21.364 1.00 84.69 108 ASN A CA 1
ATOM 859 C C . ASN A 1 108 ? 8.177 -13.494 -20.656 1.00 84.69 108 ASN A C 1
ATOM 861 O O . ASN A 1 108 ? 9.407 -13.548 -20.602 1.00 84.69 108 ASN A O 1
ATOM 865 N N . TYR A 1 109 ? 7.409 -14.422 -20.077 1.00 85.19 109 TYR A N 1
ATOM 866 C CA . TYR A 1 109 ? 8.004 -15.648 -19.561 1.00 85.19 109 TYR A CA 1
ATOM 867 C C . TYR A 1 109 ? 8.652 -16.455 -20.697 1.00 85.19 109 TYR A C 1
ATOM 869 O O . TYR A 1 109 ? 8.094 -16.502 -21.795 1.00 85.19 109 TYR A O 1
ATOM 877 N N . PRO A 1 110 ? 9.825 -17.076 -20.462 1.00 85.75 110 PRO A N 1
ATOM 878 C CA . PRO A 1 110 ? 10.439 -17.940 -21.463 1.00 85.75 110 PRO A CA 1
ATOM 879 C C . PRO A 1 110 ? 9.515 -19.126 -21.755 1.00 85.75 110 PRO A C 1
ATOM 881 O O . PRO A 1 110 ? 8.946 -19.680 -20.814 1.00 85.75 110 PRO A O 1
ATOM 884 N N . GLU A 1 111 ? 9.410 -19.542 -23.022 1.00 85.94 111 GLU A N 1
ATOM 885 C CA . GLU A 1 111 ? 8.562 -20.680 -23.426 1.00 85.94 111 GLU A CA 1
ATOM 886 C C . GLU A 1 111 ? 8.894 -21.955 -22.627 1.00 85.94 111 GLU A C 1
ATOM 888 O O . GLU A 1 111 ? 7.986 -22.618 -22.131 1.00 85.94 111 GLU A O 1
ATOM 893 N N . ASP A 1 112 ? 10.187 -22.215 -22.393 1.00 88.38 112 ASP A N 1
ATOM 894 C CA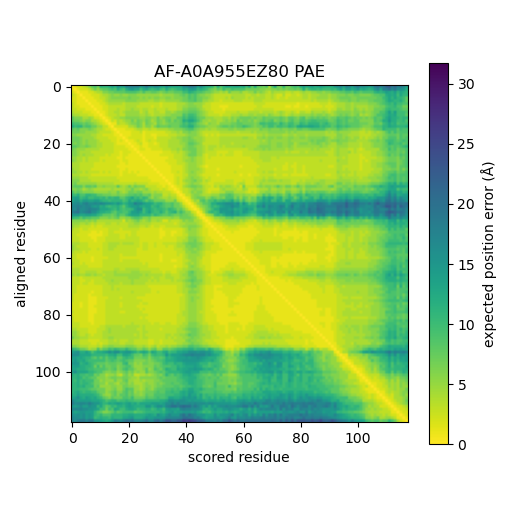 . ASP A 1 112 ? 10.693 -23.354 -21.608 1.00 88.38 112 ASP A CA 1
ATOM 895 C C . ASP A 1 112 ? 11.151 -22.960 -20.184 1.00 88.38 112 ASP A C 1
ATOM 897 O O . ASP A 1 112 ? 11.944 -23.653 -19.539 1.00 88.38 112 ASP A O 1
ATOM 901 N N . GLY A 1 113 ? 10.709 -21.802 -19.687 1.00 82.81 113 GLY A N 1
ATOM 902 C CA . GLY A 1 113 ? 11.095 -21.279 -18.377 1.00 82.81 113 GLY A CA 1
ATOM 903 C C . GLY A 1 113 ? 10.333 -21.932 -17.221 1.00 82.81 113 GLY A C 1
ATOM 904 O O . GLY A 1 113 ? 9.119 -22.115 -17.280 1.00 82.81 113 GLY A O 1
ATOM 905 N N . LEU A 1 114 ? 11.021 -22.221 -16.110 1.00 85.00 114 LEU A N 1
ATOM 906 C CA . LEU A 1 114 ? 10.358 -22.646 -14.874 1.00 85.00 114 LEU A CA 1
ATOM 907 C C . LEU A 1 114 ? 9.708 -21.440 -14.175 1.00 85.00 114 LEU A C 1
ATOM 909 O O . LEU A 1 114 ? 10.406 -20.533 -13.723 1.00 85.00 114 LEU A O 1
ATOM 913 N N . VAL A 1 115 ? 8.381 -21.465 -14.026 1.00 82.25 115 VAL A N 1
ATOM 914 C CA . VAL A 1 115 ? 7.619 -20.468 -13.256 1.00 82.25 115 VAL A CA 1
ATOM 915 C C . VAL A 1 115 ? 7.170 -21.079 -11.928 1.00 82.25 115 VAL A C 1
ATOM 917 O O . VAL A 1 115 ? 6.386 -22.028 -11.906 1.00 82.25 115 VAL A O 1
ATOM 920 N N . LEU A 1 116 ? 7.643 -20.521 -10.811 1.00 76.12 116 LEU A N 1
ATOM 921 C CA . LEU A 1 116 ? 7.157 -20.874 -9.476 1.00 76.12 116 LEU A CA 1
ATOM 922 C C . LEU A 1 116 ? 5.840 -20.137 -9.202 1.00 76.12 116 LEU A C 1
ATOM 924 O O . LEU A 1 116 ? 5.805 -18.909 -9.202 1.00 76.12 116 LEU A O 1
ATOM 928 N N . ARG A 1 117 ? 4.762 -20.889 -8.960 1.00 72.19 117 ARG A N 1
ATOM 929 C CA . ARG A 1 117 ? 3.484 -20.350 -8.475 1.00 72.19 117 ARG A CA 1
ATOM 930 C C . ARG A 1 117 ? 3.467 -20.489 -6.957 1.00 72.19 117 ARG A C 1
ATOM 932 O O . ARG A 1 117 ? 3.499 -21.613 -6.459 1.00 72.19 117 ARG A O 1
ATOM 939 N N . VAL A 1 118 ? 3.477 -19.360 -6.262 1.00 60.56 118 VAL A N 1
ATOM 940 C CA . VAL A 1 118 ? 3.440 -19.252 -4.795 1.00 60.56 118 VAL A CA 1
ATOM 941 C C . VAL A 1 118 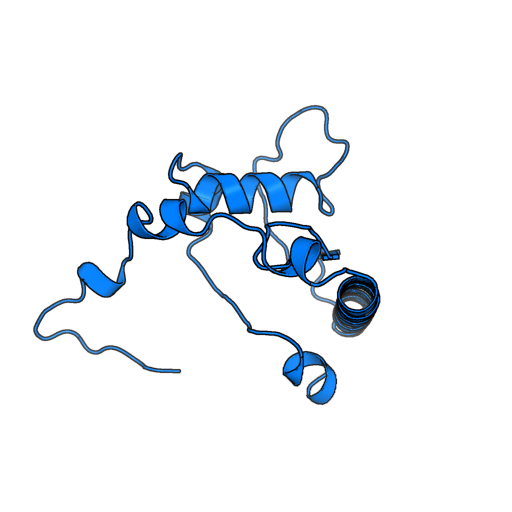? 2.111 -18.685 -4.340 1.00 60.56 118 VAL A C 1
ATOM 943 O O . VAL A 1 118 ? 1.565 -17.833 -5.076 1.00 60.56 118 VAL A O 1
#

Sequence (118 aa):
MQELAKHFVPVADEVHRLQTGKDADCRLFQKISEQGHYAGRTRPSSTRQGTYAAAPSGVLLASINSRHPEAMAEMLERALNRWNELSEAERYGDDLSALESVWRWERNYPEDGLVLRV

Foldseek 3Di:
DVVLCVVDDDDDDDVVCLCDPDAPNSVLSQLLLCPAPVDPDPDDDPDSDWDWDAALLSHTQYIDRDPDVVVVSVRSVSSVVSVVPDDPCRRNPDDPPSVVRDDDCVVVADPPHDDDDD

Radius of gyration: 15.77 Å; Cα contacts (8 Å, |Δi|>4): 111; chains: 1; bounding box: 33×42×40 Å

Solvent-accessible surface area (backbone atoms only — not comparable to full-atom values): 7503 Å² total; per-residue (Å²): 102,75,73,64,49,73,80,53,83,90,83,87,76,72,59,70,55,34,73,70,46,83,50,61,62,17,48,46,48,44,57,34,46,51,68,30,85,57,43,93,56,96,59,86,67,99,64,85,77,62,51,76,43,63,36,82,47,53,43,69,43,35,48,47,76,75,88,52,67,67,64,50,46,55,41,52,52,50,19,52,53,47,53,71,71,48,51,70,64,61,35,54,49,92,76,68,72,61,60,78,73,45,85,58,73,83,80,67,61,56,94,90,53,90,79,87,88,128

Mean predicted aligned error: 6.07 Å

pLDDT: mean 86.62, std 9.02, range [60.56, 98.12]